Protein AF-A0A0R2L7P6-F1 (afdb_monomer_lite)

InterPro domains:
  IPR010375 Cyclic-di-AMP receptor [PF06153] (1-62)
  IPR010375 Cyclic-di-AMP receptor [PTHR38456] (2-62)
  IPR015867 Nitrogen regulatory protein PII/ATP phosphoribosyltransferase, C-terminal [G3DSA:3.30.70.120] (1-56)

Foldseek 3Di:
DPPVCPVVVVVVLVVQFAKDKDWDWFDDDPVDPPVNPPTDTDIDIDGRDDDDDDDDPDDDDD

Secondary structure (DSSP, 8-state):
--GGGHHHHHHHHHHH---EEEEEPPPP-TT-TTTGGG-PPEEEEE-S--------S-----

Organism: NCBI:txid449659

Sequence (62 aa):
MEDEKVESVLELIKTTSKTRKQFMAPPVNLDSPMEAAGAYPVEVQVGGATVFVLPIDAFHQF

Structure (mmCIF, N/CA/C/O backbone):
data_AF-A0A0R2L7P6-F1
#
_entry.id   AF-A0A0R2L7P6-F1
#
loop_
_atom_site.group_PDB
_atom_site.id
_atom_site.type_symbol
_atom_site.label_atom_id
_atom_site.label_alt_id
_atom_site.label_comp_id
_atom_site.label_asym_id
_atom_site.label_entity_id
_atom_site.label_seq_id
_atom_site.pdbx_PDB_ins_code
_atom_site.Cartn_x
_atom_site.Cartn_y
_atom_site.Cartn_z
_atom_site.occupancy
_atom_site.B_iso_or_equiv
_atom_site.auth_seq_id
_atom_site.auth_comp_id
_atom_site.auth_asym_id
_atom_site.auth_atom_id
_atom_site.pdbx_PDB_model_num
ATOM 1 N N . MET A 1 1 ? -8.557 -5.504 11.984 1.00 61.75 1 MET A N 1
ATOM 2 C CA . MET A 1 1 ? -7.579 -4.442 12.304 1.00 61.75 1 MET A CA 1
ATOM 3 C C . MET A 1 1 ? -8.389 -3.333 12.937 1.00 61.75 1 MET A C 1
ATOM 5 O O . MET A 1 1 ? -9.417 -3.006 12.367 1.00 61.75 1 MET A O 1
ATOM 9 N N . GLU A 1 2 ? -8.010 -2.850 14.115 1.00 80.06 2 GLU A N 1
ATOM 10 C CA . GLU A 1 2 ? -8.642 -1.652 14.688 1.00 80.06 2 GLU A CA 1
ATOM 11 C C . GLU A 1 2 ? -8.132 -0.421 13.929 1.00 80.06 2 GLU A C 1
ATOM 13 O O . GLU A 1 2 ? -6.958 -0.394 13.548 1.00 80.06 2 GLU A O 1
ATOM 18 N N . ASP A 1 3 ? -8.987 0.579 13.716 1.00 80.06 3 ASP A N 1
ATOM 19 C CA . ASP A 1 3 ? -8.681 1.774 12.911 1.00 80.06 3 ASP A CA 1
ATOM 20 C C . ASP A 1 3 ? -7.401 2.489 13.370 1.00 80.06 3 ASP A C 1
ATOM 22 O O . ASP A 1 3 ? -6.608 2.962 12.559 1.00 80.06 3 ASP A O 1
ATOM 26 N N . GLU A 1 4 ? -7.129 2.465 14.674 1.00 86.25 4 GLU A N 1
ATOM 27 C CA . GLU A 1 4 ? -5.938 3.051 15.299 1.00 86.25 4 GLU A CA 1
ATOM 28 C C . GLU A 1 4 ? -4.617 2.444 14.790 1.00 86.25 4 GLU A C 1
ATOM 30 O O . GLU A 1 4 ? -3.571 3.093 14.817 1.00 86.25 4 GLU A O 1
ATOM 35 N N . LYS A 1 5 ? -4.642 1.201 14.291 1.00 91.56 5 LYS A N 1
ATOM 36 C CA . LYS A 1 5 ? -3.458 0.506 13.760 1.00 91.56 5 LYS A CA 1
ATOM 37 C C . LYS A 1 5 ? -3.209 0.796 12.284 1.00 91.56 5 LYS A C 1
ATOM 39 O O . LYS A 1 5 ? -2.108 0.510 11.810 1.00 91.56 5 LYS A O 1
ATOM 44 N N . VAL A 1 6 ? -4.181 1.360 11.563 1.00 93.56 6 VAL A N 1
ATOM 45 C CA . VAL A 1 6 ? -4.079 1.599 10.114 1.00 93.56 6 VAL A CA 1
ATOM 46 C C . VAL A 1 6 ? -2.857 2.453 9.789 1.00 93.56 6 VAL A C 1
ATOM 48 O O . VAL A 1 6 ? -2.074 2.073 8.921 1.00 93.56 6 VAL A O 1
ATOM 51 N N . GLU A 1 7 ? -2.620 3.529 10.539 1.00 93.62 7 GLU A N 1
ATOM 52 C CA . GLU A 1 7 ? -1.493 4.433 10.286 1.00 93.62 7 GLU A CA 1
ATOM 53 C C . GLU A 1 7 ? -0.138 3.723 10.426 1.00 93.62 7 GLU A C 1
ATOM 55 O O . GLU A 1 7 ? 0.729 3.827 9.560 1.00 93.62 7 GLU A O 1
ATOM 60 N N . SER A 1 8 ? 0.022 2.906 11.473 1.00 93.94 8 SER A N 1
ATOM 61 C CA . SER A 1 8 ? 1.250 2.126 11.678 1.00 93.94 8 SER A CA 1
ATOM 62 C C . SER A 1 8 ? 1.521 1.134 10.541 1.00 93.94 8 SER A C 1
ATOM 64 O O . SER A 1 8 ? 2.669 0.931 10.142 1.00 93.94 8 SER A O 1
ATOM 66 N N . VAL A 1 9 ? 0.462 0.542 9.982 1.00 94.69 9 VAL A N 1
ATOM 67 C CA . VAL A 1 9 ? 0.556 -0.389 8.854 1.00 94.69 9 VAL A CA 1
ATOM 68 C C . VAL A 1 9 ? 0.909 0.364 7.572 1.00 94.69 9 VAL A C 1
ATOM 70 O O . VAL A 1 9 ? 1.743 -0.110 6.801 1.00 94.69 9 VAL A O 1
ATOM 73 N N . LEU A 1 10 ? 0.333 1.548 7.350 1.00 94.94 10 LEU A N 1
ATOM 74 C CA . LEU A 1 10 ? 0.664 2.392 6.202 1.00 94.94 10 LEU A CA 1
ATOM 75 C C . LEU A 1 10 ? 2.127 2.852 6.237 1.00 94.94 10 LEU A C 1
ATOM 77 O O . LEU A 1 10 ? 2.803 2.791 5.208 1.00 94.94 10 LEU A O 1
ATOM 81 N N . GLU A 1 11 ? 2.649 3.227 7.407 1.00 95.12 11 GLU A N 1
ATOM 82 C CA . GLU A 1 11 ? 4.058 3.612 7.560 1.00 95.12 11 GLU A CA 1
ATOM 83 C C . GLU A 1 11 ? 5.000 2.419 7.304 1.00 95.12 11 GLU A C 1
ATOM 85 O O . GLU A 1 11 ? 6.024 2.547 6.621 1.00 95.12 11 GLU A O 1
ATOM 90 N N . LEU A 1 12 ? 4.626 1.215 7.753 1.00 95.06 12 LEU A N 1
ATOM 91 C CA . LEU A 1 12 ? 5.369 -0.008 7.441 1.00 95.06 12 LEU A CA 1
ATOM 92 C C . LEU A 1 12 ? 5.383 -0.306 5.933 1.00 95.06 12 LEU A C 1
ATOM 94 O O . LEU A 1 12 ? 6.435 -0.620 5.368 1.00 95.06 12 LEU A O 1
ATOM 98 N N . ILE A 1 13 ? 4.235 -0.185 5.259 1.00 94.88 13 ILE A N 1
ATOM 99 C CA . ILE A 1 13 ? 4.149 -0.378 3.806 1.00 94.88 13 ILE A CA 1
ATOM 100 C C . ILE A 1 13 ? 5.033 0.649 3.094 1.00 94.88 13 ILE A C 1
ATOM 102 O O . ILE A 1 13 ? 5.835 0.283 2.242 1.00 94.88 13 ILE A O 1
ATOM 106 N N . LYS A 1 14 ? 4.955 1.925 3.475 1.00 92.62 14 LYS A N 1
ATOM 107 C CA . LYS A 1 14 ? 5.738 3.015 2.878 1.00 92.62 14 LYS A CA 1
ATOM 108 C C . LYS A 1 14 ? 7.249 2.823 3.021 1.00 92.62 14 LYS A C 1
ATOM 110 O O . LYS A 1 14 ? 7.993 3.090 2.080 1.00 92.62 14 LYS A O 1
ATOM 115 N N . THR A 1 15 ? 7.716 2.364 4.180 1.00 94.06 15 THR A N 1
ATOM 116 C CA . THR A 1 15 ? 9.151 2.135 4.428 1.00 94.06 15 THR A CA 1
ATOM 117 C C . THR A 1 15 ? 9.691 0.916 3.676 1.00 94.06 15 THR A C 1
ATOM 119 O O . THR A 1 15 ? 10.846 0.921 3.235 1.00 94.06 15 THR A O 1
ATOM 122 N N . THR A 1 16 ? 8.849 -0.099 3.480 1.00 91.62 16 THR A N 1
ATOM 123 C CA . THR A 1 16 ? 9.213 -1.363 2.823 1.00 91.62 16 THR A CA 1
ATOM 124 C C . THR A 1 16 ? 9.110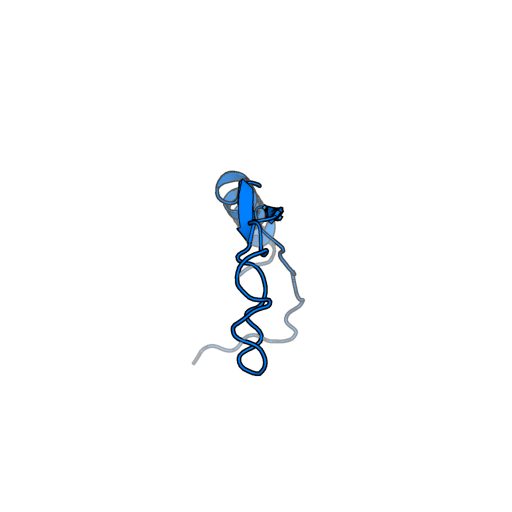 -1.274 1.300 1.00 91.62 16 THR A C 1
ATOM 126 O O . THR A 1 16 ? 9.945 -1.813 0.571 1.00 91.62 16 THR A O 1
ATOM 129 N N . SER A 1 17 ? 8.105 -0.564 0.801 1.00 92.44 17 SER A N 1
ATOM 130 C CA . SER A 1 17 ? 7.746 -0.540 -0.608 1.00 92.44 17 SER A CA 1
ATOM 131 C C . SER A 1 17 ? 8.306 0.698 -1.301 1.00 92.44 17 SER A C 1
ATOM 133 O O . SER A 1 17 ? 7.750 1.791 -1.218 1.00 92.44 17 SER A O 1
ATOM 135 N N . LYS A 1 18 ? 9.413 0.521 -2.030 1.00 87.56 18 LYS A N 1
ATOM 136 C CA . LYS A 1 18 ? 10.115 1.606 -2.732 1.00 87.56 18 LYS A CA 1
ATOM 137 C C . LYS A 1 18 ? 9.909 1.546 -4.239 1.00 87.56 18 LYS A C 1
ATOM 139 O O . LYS A 1 18 ? 9.886 0.474 -4.842 1.00 87.56 18 LYS A O 1
ATOM 144 N N . THR A 1 19 ? 9.819 2.725 -4.842 1.00 89.38 19 THR A N 1
ATOM 145 C CA . THR A 1 19 ? 9.771 2.886 -6.294 1.00 89.38 19 THR A CA 1
ATOM 146 C C . THR A 1 19 ? 11.057 2.367 -6.929 1.00 89.38 19 THR A C 1
ATOM 148 O O . THR A 1 19 ? 12.156 2.691 -6.477 1.00 89.38 19 THR A O 1
ATOM 151 N N . ARG A 1 20 ? 10.921 1.583 -7.998 1.00 89.12 20 ARG A N 1
ATOM 152 C CA . ARG A 1 20 ? 12.042 1.001 -8.742 1.00 89.12 20 ARG A CA 1
ATOM 153 C C . ARG A 1 20 ? 11.860 1.181 -10.241 1.00 89.12 20 ARG A C 1
ATOM 155 O O . ARG A 1 20 ? 10.747 1.358 -10.728 1.00 89.12 20 ARG A O 1
ATOM 162 N N . LYS A 1 21 ? 12.965 1.103 -10.971 1.00 88.12 21 LYS A N 1
ATOM 163 C CA . LYS A 1 21 ? 12.958 0.983 -12.428 1.00 88.12 21 LYS A CA 1
ATOM 164 C C . LYS A 1 21 ? 12.917 -0.497 -12.788 1.00 88.12 21 LYS A C 1
ATOM 166 O O . LYS A 1 21 ? 13.629 -1.294 -12.179 1.00 88.12 21 LYS A O 1
ATOM 171 N N . GLN A 1 22 ? 12.065 -0.867 -13.731 1.00 84.44 22 GLN A N 1
ATOM 172 C CA . GLN A 1 22 ? 11.953 -2.229 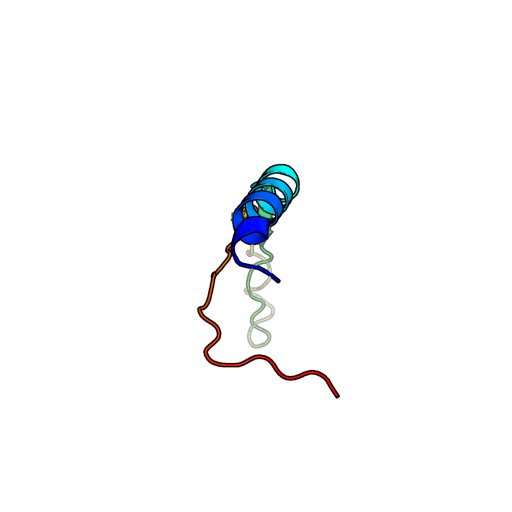-14.234 1.00 84.44 22 GLN A CA 1
ATOM 173 C C . GLN A 1 22 ? 11.892 -2.183 -15.757 1.00 84.44 22 GLN A C 1
ATOM 175 O O . GLN A 1 22 ? 11.251 -1.307 -16.323 1.00 84.44 22 GLN A O 1
ATOM 180 N N . PHE A 1 23 ? 12.557 -3.119 -16.425 1.00 86.81 23 PHE A N 1
ATOM 181 C CA . PHE A 1 23 ? 12.433 -3.266 -17.869 1.00 86.81 23 PHE A CA 1
ATOM 182 C C . PHE A 1 23 ? 11.245 -4.165 -18.184 1.00 86.81 23 PHE A C 1
ATOM 184 O O . PHE A 1 23 ? 11.122 -5.254 -17.620 1.00 86.81 23 PHE A O 1
ATOM 191 N N . MET A 1 24 ? 10.370 -3.708 -19.074 1.00 83.94 24 MET A N 1
ATOM 192 C CA . MET A 1 24 ? 9.282 -4.526 -19.589 1.00 83.94 24 MET A CA 1
ATOM 193 C C . MET A 1 24 ? 9.737 -5.205 -20.878 1.00 83.94 24 MET A C 1
ATOM 195 O O . MET A 1 24 ? 10.278 -4.549 -21.772 1.00 83.94 24 MET A O 1
ATOM 199 N N . ALA A 1 25 ? 9.533 -6.521 -20.957 1.00 77.69 25 ALA A N 1
ATOM 200 C CA . ALA A 1 25 ? 9.721 -7.235 -22.206 1.00 77.69 25 ALA A CA 1
ATOM 201 C C . ALA A 1 25 ? 8.665 -6.749 -23.210 1.00 77.69 25 ALA A C 1
ATOM 203 O O . ALA A 1 25 ? 7.507 -6.540 -22.833 1.00 77.69 25 ALA A O 1
ATOM 204 N N . PRO A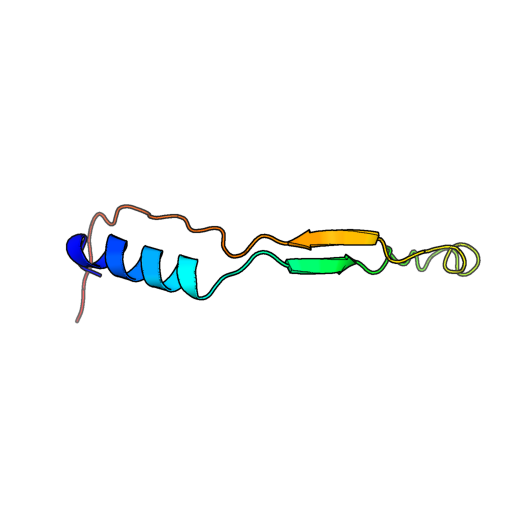 1 26 ? 9.047 -6.541 -24.469 1.00 69.00 26 PRO A N 1
ATOM 205 C CA . PRO A 1 26 ? 8.096 -6.151 -25.489 1.00 69.00 26 PRO A CA 1
ATOM 206 C C . PRO A 1 26 ? 7.089 -7.281 -25.765 1.00 69.00 26 PRO A C 1
ATOM 208 O O . PRO A 1 26 ? 7.417 -8.459 -25.592 1.00 69.00 26 PRO A O 1
ATOM 211 N N . PRO A 1 27 ? 5.863 -6.943 -26.196 1.00 68.50 27 PRO A N 1
ATOM 212 C CA . PRO A 1 27 ? 4.855 -7.939 -26.531 1.00 68.50 27 PRO A CA 1
ATOM 213 C C . PRO A 1 27 ? 5.327 -8.798 -27.711 1.00 68.50 27 PRO A C 1
ATOM 215 O O . PRO A 1 27 ? 5.737 -8.274 -28.746 1.00 68.50 27 PRO A O 1
ATOM 218 N N . VAL A 1 28 ? 5.269 -10.122 -27.554 1.00 66.19 28 VAL A N 1
ATOM 219 C CA . VAL A 1 28 ? 5.573 -11.073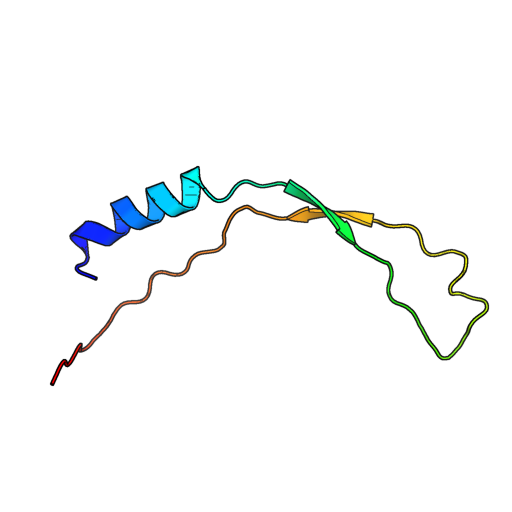 -28.631 1.00 66.19 28 VAL A CA 1
ATOM 220 C C . VAL A 1 28 ? 4.307 -11.338 -29.446 1.00 66.19 28 VAL A C 1
ATOM 222 O O . VAL A 1 28 ? 3.326 -11.859 -28.923 1.00 66.19 28 VAL A O 1
ATOM 225 N N . ASN A 1 29 ? 4.321 -10.984 -30.730 1.00 62.91 29 ASN A N 1
ATOM 226 C CA . ASN A 1 29 ? 3.285 -11.400 -31.674 1.00 62.91 29 ASN A CA 1
ATOM 227 C C . ASN A 1 29 ? 3.717 -12.737 -32.295 1.00 62.91 29 ASN A C 1
ATOM 229 O O . ASN A 1 29 ? 4.704 -12.780 -33.028 1.00 62.91 29 ASN A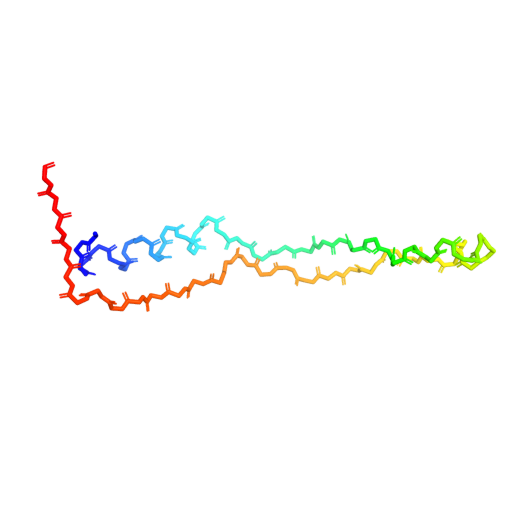 O 1
ATOM 233 N N . LEU A 1 30 ? 3.012 -13.834 -31.988 1.00 64.25 30 LEU A N 1
ATOM 234 C CA . LEU A 1 30 ? 3.327 -15.165 -32.538 1.00 64.25 30 LEU A CA 1
ATOM 235 C C . LEU A 1 30 ? 3.012 -15.296 -34.040 1.00 64.25 30 LEU A C 1
ATOM 237 O O . LEU A 1 30 ? 3.540 -16.201 -34.683 1.00 64.25 30 LEU A O 1
ATOM 241 N N . ASP A 1 31 ? 2.200 -14.395 -34.597 1.00 65.25 31 ASP A N 1
ATOM 242 C CA . ASP A 1 31 ? 1.744 -14.453 -35.993 1.00 65.25 31 ASP A CA 1
ATOM 243 C C . ASP A 1 31 ? 2.804 -13.991 -37.010 1.00 65.25 31 ASP A C 1
ATOM 245 O O . ASP A 1 31 ? 2.665 -14.245 -38.205 1.00 65.25 31 ASP A O 1
ATOM 249 N N . SER A 1 32 ? 3.880 -13.336 -36.559 1.00 58.50 32 SER A N 1
ATOM 250 C CA . SER A 1 32 ? 4.943 -12.842 -37.440 1.00 58.50 32 SER A CA 1
ATOM 251 C C . SER A 1 32 ? 6.318 -12.956 -36.766 1.00 58.50 32 SER A C 1
ATOM 253 O O . SER A 1 32 ? 6.784 -12.017 -36.114 1.00 58.50 32 SER A O 1
ATOM 255 N N . PRO A 1 33 ? 7.024 -14.095 -36.917 1.00 57.50 33 PRO A N 1
ATOM 256 C CA . PRO A 1 33 ? 8.338 -14.305 -36.299 1.00 57.50 33 PRO A CA 1
ATOM 257 C C . PRO A 1 33 ? 9.417 -13.314 -36.778 1.00 57.50 33 PRO A C 1
ATOM 259 O O . PRO A 1 33 ? 10.476 -13.221 -36.162 1.00 57.50 33 PRO A O 1
ATOM 262 N N . MET A 1 34 ? 9.157 -12.553 -37.848 1.00 55.25 34 MET A N 1
ATOM 263 C CA . MET A 1 34 ? 10.089 -11.576 -38.417 1.00 55.25 34 MET A CA 1
ATOM 264 C C . MET A 1 34 ? 10.042 -10.201 -37.718 1.00 55.25 34 MET A C 1
ATOM 266 O O . MET A 1 34 ? 11.031 -9.474 -37.751 1.00 55.25 34 MET A O 1
ATOM 270 N N . GLU A 1 35 ? 8.945 -9.858 -37.030 1.00 54.69 35 GLU A N 1
ATOM 271 C CA . GLU A 1 35 ? 8.800 -8.593 -36.277 1.00 54.69 35 GLU A CA 1
ATOM 272 C C . GLU A 1 35 ? 9.281 -8.700 -34.820 1.00 54.69 35 GLU A C 1
ATOM 274 O O . GLU A 1 35 ? 9.540 -7.688 -34.167 1.00 54.69 35 GLU A O 1
ATOM 279 N N . ALA A 1 36 ? 9.490 -9.920 -34.315 1.00 56.06 36 ALA A N 1
ATOM 280 C CA . ALA A 1 36 ? 10.003 -10.167 -32.966 1.00 56.06 36 ALA A CA 1
ATOM 281 C C . ALA A 1 36 ? 11.460 -9.689 -32.758 1.00 56.06 36 ALA A C 1
ATOM 283 O O . ALA A 1 36 ? 11.903 -9.533 -31.622 1.00 56.06 36 ALA A O 1
ATOM 284 N N . ALA A 1 37 ? 12.209 -9.437 -33.838 1.00 54.94 37 ALA A N 1
ATOM 285 C CA . ALA A 1 37 ? 13.638 -9.113 -33.793 1.00 54.94 37 ALA A CA 1
ATOM 286 C C . ALA A 1 37 ? 13.964 -7.645 -33.431 1.00 54.94 37 ALA A C 1
ATOM 288 O O . ALA A 1 37 ? 15.118 -7.342 -33.136 1.00 54.94 37 ALA A O 1
ATOM 289 N N . GLY A 1 38 ? 12.983 -6.733 -33.451 1.00 58.59 38 GLY A N 1
ATOM 290 C CA . GLY A 1 38 ? 13.190 -5.289 -33.222 1.00 58.59 38 GLY A CA 1
ATOM 291 C C . GLY A 1 38 ? 12.746 -4.780 -31.850 1.00 58.59 38 GLY A C 1
ATOM 292 O O . GLY A 1 38 ? 12.645 -3.575 -31.625 1.00 58.59 38 GLY A O 1
ATOM 293 N N . ALA A 1 39 ? 12.403 -5.688 -30.948 1.00 66.69 39 ALA A N 1
ATOM 294 C CA . ALA A 1 39 ? 11.657 -5.350 -29.760 1.00 66.69 39 ALA A CA 1
ATOM 295 C C . ALA A 1 39 ? 12.630 -5.075 -28.592 1.00 66.69 39 ALA A C 1
ATOM 297 O O . ALA A 1 39 ? 13.232 -5.990 -28.029 1.00 66.69 39 ALA A O 1
ATOM 298 N N . TYR A 1 40 ? 12.822 -3.797 -28.248 1.00 72.88 40 TYR A N 1
ATOM 299 C CA . TYR A 1 40 ? 13.752 -3.380 -27.192 1.00 72.88 40 TYR A CA 1
ATOM 300 C C . TYR A 1 40 ? 13.048 -3.263 -25.832 1.00 72.88 40 TYR A C 1
ATOM 302 O O . TYR A 1 40 ? 11.926 -2.754 -25.771 1.00 72.88 40 TYR A O 1
ATOM 310 N N . PRO A 1 41 ? 13.688 -3.692 -24.728 1.00 77.31 41 PRO A N 1
ATOM 311 C CA . PRO A 1 41 ? 13.130 -3.524 -23.392 1.00 77.31 41 PRO A CA 1
ATOM 312 C C . PRO A 1 41 ? 12.923 -2.043 -23.059 1.00 77.31 41 PRO A C 1
ATOM 314 O O . PRO A 1 41 ? 13.852 -1.241 -23.166 1.00 77.31 41 PRO A O 1
ATOM 317 N N . VAL A 1 42 ? 11.717 -1.683 -22.619 1.00 84.69 42 VAL A N 1
ATOM 318 C CA . VAL A 1 42 ? 11.387 -0.309 -22.207 1.00 84.69 42 VAL A CA 1
ATOM 319 C C . VAL A 1 42 ? 11.546 -0.192 -20.695 1.00 84.69 42 VAL A C 1
ATOM 321 O O . VAL A 1 42 ? 10.955 -0.976 -19.949 1.00 84.69 42 VAL A O 1
ATOM 324 N N . GLU A 1 43 ? 12.344 0.776 -20.235 1.00 87.12 43 GLU A N 1
ATOM 325 C CA . GLU A 1 43 ? 12.456 1.093 -18.809 1.00 87.12 43 GLU A CA 1
ATOM 326 C C . GLU A 1 43 ? 11.173 1.788 -18.339 1.00 87.12 43 GLU A C 1
ATOM 328 O O . GLU A 1 43 ? 10.819 2.864 -18.819 1.00 87.12 43 GLU A O 1
ATOM 333 N N . VAL A 1 44 ? 10.483 1.177 -17.381 1.00 87.81 44 VAL A N 1
ATOM 334 C CA . VAL A 1 44 ? 9.296 1.734 -16.736 1.00 87.81 44 VAL A CA 1
ATOM 335 C C . VAL A 1 44 ? 9.550 1.947 -15.250 1.00 87.81 44 VAL A C 1
ATOM 337 O O . VAL A 1 44 ? 10.261 1.183 -14.591 1.00 87.81 44 VAL A O 1
ATOM 340 N N . GLN A 1 45 ? 8.956 3.001 -14.699 1.00 87.38 45 GLN A N 1
ATOM 341 C CA . GLN A 1 45 ? 8.944 3.224 -13.262 1.00 87.38 45 GLN A CA 1
ATOM 342 C C . GLN A 1 45 ? 7.790 2.433 -12.644 1.00 87.38 45 GLN A C 1
ATOM 344 O O . GLN A 1 45 ? 6.629 2.641 -12.981 1.00 87.38 45 GLN A O 1
ATOM 349 N N . VAL A 1 46 ? 8.114 1.541 -11.714 1.00 87.06 46 VAL A N 1
ATOM 350 C CA . VAL A 1 46 ? 7.139 0.802 -10.915 1.00 87.06 46 VAL A CA 1
ATOM 351 C C . VAL A 1 46 ? 7.121 1.425 -9.527 1.00 87.06 46 VAL A C 1
ATOM 353 O O . VAL A 1 46 ? 8.156 1.479 -8.857 1.00 87.06 46 VAL A O 1
ATOM 356 N N . GLY A 1 47 ? 5.958 1.927 -9.109 1.00 85.31 47 GLY A N 1
ATOM 357 C CA . GLY A 1 47 ? 5.761 2.484 -7.771 1.00 85.31 47 GLY A CA 1
ATOM 358 C C . GLY A 1 47 ? 6.040 1.465 -6.661 1.00 85.31 47 GLY A C 1
ATOM 359 O O . GLY A 1 47 ? 6.137 0.263 -6.905 1.00 85.31 47 GLY A O 1
ATOM 360 N N . GLY A 1 48 ? 6.179 1.954 -5.428 1.00 89.88 48 GLY A N 1
ATOM 361 C CA . GLY A 1 48 ? 6.393 1.097 -4.262 1.00 89.88 48 GLY A CA 1
ATOM 362 C C . GLY A 1 48 ? 5.162 0.259 -3.916 1.00 89.88 48 GLY A C 1
ATOM 363 O O . GLY A 1 48 ? 5.218 -0.969 -3.927 1.00 89.88 48 GLY A O 1
ATOM 364 N N . ALA A 1 49 ? 4.057 0.921 -3.585 1.00 93.88 49 ALA A N 1
ATOM 365 C CA . ALA A 1 49 ? 2.791 0.284 -3.251 1.00 93.88 49 ALA A CA 1
ATOM 366 C C . ALA A 1 49 ? 1.621 1.190 -3.644 1.00 93.88 49 ALA A C 1
ATOM 368 O O . ALA A 1 49 ? 1.720 2.415 -3.581 1.00 93.88 49 ALA A O 1
ATOM 369 N N . THR A 1 50 ? 0.502 0.570 -4.003 1.00 94.38 50 THR A N 1
ATOM 370 C CA . THR A 1 50 ? -0.799 1.225 -4.153 1.00 94.38 50 THR A CA 1
ATOM 371 C C . THR A 1 50 ? -1.732 0.560 -3.153 1.00 94.38 50 THR A C 1
ATOM 373 O O . THR A 1 50 ? -1.938 -0.649 -3.225 1.00 94.38 50 THR A O 1
ATOM 376 N N . VAL A 1 51 ? -2.233 1.324 -2.182 1.00 95.25 51 VAL A N 1
ATOM 377 C CA . VAL A 1 51 ? -2.982 0.795 -1.034 1.00 95.25 51 VAL A CA 1
ATOM 378 C C . VAL A 1 51 ? -4.351 1.455 -0.984 1.00 95.25 51 VAL A C 1
ATOM 380 O O . VAL A 1 51 ? -4.449 2.677 -1.063 1.00 95.25 51 VAL A O 1
ATOM 383 N N . PHE A 1 52 ? -5.395 0.645 -0.827 1.00 95.94 52 PHE A N 1
ATOM 384 C CA . PHE A 1 52 ? -6.761 1.106 -0.596 1.00 95.94 52 PHE A CA 1
ATOM 385 C C . PHE A 1 52 ? -7.174 0.742 0.831 1.00 95.94 52 PHE A C 1
ATOM 387 O O . PHE A 1 52 ? -7.027 -0.409 1.238 1.00 95.94 52 PHE A O 1
ATOM 394 N N . VAL A 1 53 ? -7.691 1.719 1.578 1.00 95.00 53 VAL A N 1
ATOM 395 C CA . VAL A 1 53 ? -8.275 1.520 2.912 1.00 95.00 53 VAL A CA 1
ATOM 396 C C . VAL A 1 53 ? -9.791 1.554 2.753 1.00 95.00 53 VAL A C 1
ATOM 398 O O . VAL A 1 53 ? -10.330 2.534 2.242 1.00 95.00 53 VAL A O 1
ATOM 401 N N . LEU A 1 54 ? -10.467 0.471 3.136 1.00 94.06 54 LEU A N 1
ATOM 402 C CA . LEU A 1 54 ? -11.912 0.308 2.970 1.00 94.06 54 LEU A CA 1
ATOM 403 C C . LEU A 1 54 ? -12.595 0.248 4.344 1.00 94.06 54 LEU A C 1
ATOM 405 O O . LEU A 1 54 ? -12.078 -0.447 5.222 1.00 94.06 54 LEU A O 1
ATOM 409 N N . PRO A 1 55 ? -13.741 0.929 4.539 1.00 93.06 55 PRO A N 1
ATOM 410 C CA . PRO A 1 55 ? -14.527 0.791 5.760 1.00 93.06 55 PRO A CA 1
ATOM 411 C C . PRO A 1 55 ? -15.134 -0.615 5.845 1.00 93.06 55 PRO A C 1
ATOM 413 O O . PRO A 1 55 ? -15.503 -1.203 4.826 1.00 93.06 55 PRO A O 1
ATOM 416 N N . ILE A 1 56 ? -15.239 -1.155 7.059 1.00 91.62 56 ILE A N 1
ATOM 417 C CA . ILE A 1 56 ? -15.887 -2.443 7.325 1.00 91.62 56 ILE A CA 1
ATOM 418 C C . ILE A 1 56 ? -17.137 -2.189 8.163 1.00 91.62 56 ILE A C 1
ATOM 420 O O . ILE A 1 56 ? -17.034 -1.684 9.278 1.00 91.62 56 ILE A O 1
ATOM 424 N N . ASP A 1 57 ? -18.297 -2.595 7.646 1.00 93.31 57 ASP A N 1
ATOM 425 C CA . ASP A 1 57 ? -19.578 -2.420 8.342 1.00 93.31 57 ASP A CA 1
ATOM 426 C C . ASP A 1 57 ? -19.746 -3.401 9.516 1.00 93.31 57 ASP A C 1
ATOM 428 O O . ASP A 1 57 ? -20.269 -3.036 10.567 1.00 93.31 57 ASP A O 1
ATOM 432 N N . ALA A 1 58 ?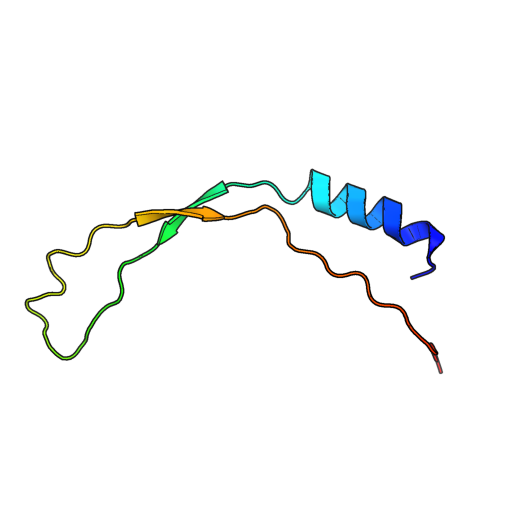 -19.299 -4.653 9.357 1.00 93.12 58 ALA A N 1
ATOM 433 C CA . ALA A 1 58 ? -19.335 -5.660 10.415 1.00 93.12 58 ALA A CA 1
ATOM 434 C C . ALA A 1 58 ? -18.194 -6.680 10.283 1.00 93.12 58 ALA A C 1
ATOM 436 O O . ALA A 1 58 ? -17.879 -7.151 9.189 1.00 93.12 58 ALA A O 1
ATOM 437 N N . PHE A 1 59 ? -17.606 -7.055 11.421 1.00 93.31 59 PHE A N 1
ATOM 438 C CA . PHE A 1 59 ? -16.607 -8.117 11.535 1.00 93.31 59 PHE A CA 1
ATOM 439 C C . PHE A 1 59 ? -17.093 -9.168 12.539 1.00 93.31 59 PHE A C 1
ATOM 441 O O . PHE A 1 59 ? -17.413 -8.838 13.680 1.00 93.31 59 PHE A O 1
ATOM 448 N N . HIS A 1 60 ? -17.143 -10.433 12.119 1.00 93.56 60 HIS A N 1
ATOM 449 C CA . HIS A 1 60 ? -17.592 -11.556 12.945 1.00 93.56 60 HIS A CA 1
ATOM 450 C C . HIS A 1 60 ? -16.484 -12.608 13.057 1.00 93.56 60 HIS A C 1
ATOM 452 O O . HIS A 1 60 ? -15.877 -12.977 12.052 1.00 93.56 60 HIS A O 1
ATOM 458 N N . GLN A 1 61 ? -16.255 -13.115 14.269 1.00 91.25 61 GLN A N 1
ATOM 459 C CA . GLN A 1 61 ? -15.336 -14.216 14.562 1.00 91.25 61 GLN A CA 1
ATOM 460 C C . GLN A 1 61 ? -16.079 -15.246 15.427 1.00 91.25 61 GLN A C 1
ATOM 462 O O . GLN A 1 61 ? -16.668 -14.865 16.438 1.00 91.25 61 GLN A O 1
ATOM 467 N N . PHE A 1 62 ? -16.073 -16.514 15.008 1.00 93.06 62 PHE A N 1
ATOM 468 C CA . PHE A 1 62 ? -16.724 -17.643 15.685 1.00 93.06 62 PHE A CA 1
ATOM 469 C C . PHE A 1 62 ? -15.686 -18.623 16.227 1.00 93.06 62 PHE A C 1
ATOM 471 O O . PHE A 1 62 ? -14.656 -18.810 15.538 1.00 93.06 62 PHE A O 1
#

pLDDT: mean 82.93, std 13.31, range [54.69, 95.94]

Radius of gyration: 20.7 Å; chains: 1; bounding box: 33×22×54 Å